Protein AF-A0A2I2YY80-F1 (afdb_monomer)

Sequence (79 aa):
MSVKGCFTDFHIDFGGTSVWYHVFRGGKIFWLIPPTLHNLALYEEWVLSGKQSDIFLGDRVERCQRIELKQGYTFFIPS

Foldseek 3Di:
DDDPPDDDADDQPPPNDKDKDAQQDAKDKDKDDDPDVVLVVLVVCCVVVVCSVPDRSCVVDPDIDIDMGGHGDMDIDHD

Organism: Gorilla gorilla gorilla (NCBI:txid9595)

Nearest PDB structures (foldseek):
  7uv9-assembly1_K  TM=1.004E+00  e=2.769E-09  Homo sapiens
  4qxb-assembly2_C  TM=1.004E+00  e=4.871E-09  Mus musculus
  2yu2-assembly1_A  TM=9.901E-01  e=6.934E-09  Homo sapiens
  2yu1-assembly1_A  TM=9.913E-01  e=8.570E-09  Homo sapiens
  3k3n-assembly1_A  TM=9.842E-01  e=4.468E-07  Homo sapiens

Secondary structure (DSSP, 8-state):
---TT----S-PPGGG--EEEE-SSS-EEEEE----HHHHHHHHHHHHTT-TTT--GGGTSS--EEEEEPTT-EEEE--

InterPro domains:
  IPR003347 JmjC domain [PS51184] (1-79)
  IPR050690 JHDM1 Histone Demethylase [PTHR23123] (1-79)

Structure (mmCIF, N/CA/C/O backbone):
data_AF-A0A2I2YY80-F1
#
_entry.id   AF-A0A2I2YY80-F1
#
loop_
_atom_site.group_PDB
_atom_site.id
_atom_site.type_symbol
_atom_site.label_atom_id
_atom_site.label_alt_id
_atom_site.label_comp_id
_atom_site.label_asym_id
_atom_site.label_entity_id
_atom_site.label_seq_id
_atom_site.pdbx_PDB_ins_code
_atom_site.Cartn_x
_atom_site.Cartn_y
_atom_site.Cartn_z
_atom_site.occupancy
_atom_site.B_iso_or_equiv
_atom_site.auth_seq_id
_atom_site.auth_comp_id
_atom_site.auth_asym_id
_atom_site.auth_atom_id
_atom_site.pdbx_PDB_model_num
ATOM 1 N N . MET A 1 1 ? -0.259 4.193 16.349 1.00 90.38 1 MET A N 1
ATOM 2 C CA . MET A 1 1 ? -1.410 5.122 16.480 1.00 90.38 1 MET A CA 1
ATOM 3 C C . MET A 1 1 ? -1.339 6.131 15.343 1.00 90.38 1 MET A C 1
ATOM 5 O O . MET A 1 1 ? -0.233 6.504 14.981 1.00 90.38 1 MET A O 1
ATOM 9 N N . SER A 1 2 ? -2.468 6.538 14.762 1.00 97.56 2 SER A N 1
ATOM 10 C CA . SER A 1 2 ? -2.519 7.442 13.599 1.00 97.56 2 SER A CA 1
ATOM 11 C C . SER A 1 2 ? -3.471 8.604 13.891 1.00 97.56 2 SER A C 1
ATOM 13 O O . SER A 1 2 ? -4.551 8.371 14.430 1.00 97.56 2 SER A O 1
ATOM 15 N N . VAL A 1 3 ? -3.086 9.833 13.539 1.00 98.06 3 VAL A N 1
ATOM 16 C CA . VAL A 1 3 ? -3.946 11.028 13.644 1.00 98.06 3 VAL A CA 1
ATOM 17 C C . VAL A 1 3 ? -4.654 11.308 12.317 1.00 98.06 3 VAL A C 1
ATOM 19 O O . VAL A 1 3 ? -4.230 10.832 11.262 1.00 98.06 3 VAL A O 1
ATOM 22 N N . LYS A 1 4 ? -5.746 12.079 12.343 1.00 97.88 4 LYS A N 1
ATOM 23 C CA . LYS A 1 4 ? -6.463 12.467 11.120 1.00 97.88 4 LYS A CA 1
ATOM 24 C C . LYS A 1 4 ? -5.519 13.215 10.169 1.00 97.88 4 LYS A C 1
ATOM 26 O O . LYS A 1 4 ? -4.843 14.144 10.591 1.00 97.88 4 LYS A O 1
ATOM 31 N N . GLY A 1 5 ? -5.511 12.813 8.898 1.00 96.00 5 GLY A N 1
ATOM 32 C CA . GLY A 1 5 ? -4.709 13.445 7.847 1.00 96.00 5 GLY A CA 1
ATOM 33 C C . GLY A 1 5 ? -3.283 12.909 7.699 1.00 96.00 5 GLY A C 1
ATOM 34 O O . GLY A 1 5 ? -2.613 13.302 6.753 1.00 96.00 5 GLY A O 1
ATOM 35 N N . CYS A 1 6 ? -2.817 12.003 8.571 1.00 97.94 6 CYS A N 1
ATOM 36 C CA . CYS A 1 6 ? -1.540 11.332 8.321 1.00 97.94 6 CYS A CA 1
ATOM 37 C C . CYS A 1 6 ? -1.651 10.360 7.137 1.00 97.94 6 CYS A C 1
ATOM 39 O O . CYS A 1 6 ? -2.687 9.720 6.933 1.00 97.94 6 CYS A O 1
ATOM 41 N N . PHE A 1 7 ? -0.563 10.255 6.381 1.00 96.38 7 PHE A N 1
ATOM 42 C CA . PHE A 1 7 ? -0.441 9.407 5.206 1.00 96.38 7 PHE A CA 1
ATOM 43 C C . PHE A 1 7 ? 0.882 8.646 5.284 1.00 96.38 7 PHE A C 1
ATOM 45 O O . PHE A 1 7 ? 1.907 9.214 5.660 1.00 96.38 7 PHE A O 1
ATOM 52 N N . THR A 1 8 ? 0.833 7.356 4.970 1.00 96.94 8 THR A N 1
ATOM 53 C CA . THR A 1 8 ? 2.012 6.516 4.767 1.00 96.94 8 THR A CA 1
ATOM 54 C C . THR A 1 8 ? 2.002 6.147 3.299 1.00 96.94 8 THR A C 1
ATOM 56 O O . THR A 1 8 ? 1.002 5.603 2.828 1.00 96.94 8 THR A O 1
ATOM 59 N N . ASP A 1 9 ? 3.072 6.502 2.598 1.00 96.94 9 ASP A N 1
ATOM 60 C CA . ASP A 1 9 ? 3.166 6.290 1.160 1.00 96.94 9 ASP A CA 1
ATOM 61 C C . ASP A 1 9 ? 3.284 4.798 0.806 1.00 96.94 9 ASP A C 1
ATOM 63 O O . ASP A 1 9 ? 3.433 3.942 1.689 1.00 96.94 9 ASP A O 1
ATOM 67 N N . PHE A 1 10 ? 3.176 4.477 -0.483 1.00 97.44 10 PHE A N 1
ATOM 68 C CA . PHE A 1 10 ? 3.239 3.105 -0.981 1.00 97.44 10 PHE A CA 1
ATOM 69 C C . PHE A 1 10 ? 4.526 2.404 -0.537 1.00 97.44 10 PHE A C 1
ATOM 71 O O . PHE A 1 10 ? 5.627 2.928 -0.686 1.00 97.44 10 PHE A O 1
ATOM 78 N N . HIS A 1 11 ? 4.379 1.195 -0.004 1.00 97.50 11 HIS A N 1
ATOM 79 C CA . HIS A 1 11 ? 5.490 0.348 0.410 1.00 97.50 11 HIS A CA 1
ATOM 80 C C . HIS A 1 11 ? 5.092 -1.125 0.339 1.00 97.50 11 HIS A C 1
ATOM 82 O O . HIS A 1 11 ? 3.908 -1.467 0.333 1.00 97.50 11 HIS A O 1
ATOM 88 N N . ILE A 1 12 ? 6.108 -1.983 0.308 1.00 98.06 12 ILE A N 1
ATOM 89 C CA . ILE A 1 12 ? 5.991 -3.418 0.570 1.00 98.06 12 ILE A CA 1
ATOM 90 C C . ILE A 1 12 ? 6.473 -3.649 2.002 1.00 98.06 12 ILE A C 1
ATOM 92 O O . ILE A 1 12 ? 7.506 -3.101 2.399 1.00 98.06 12 ILE A O 1
ATOM 96 N N . ASP A 1 13 ? 5.736 -4.445 2.777 1.00 98.12 13 ASP A N 1
ATOM 97 C CA . ASP A 1 13 ? 6.138 -4.775 4.142 1.00 98.12 13 ASP A CA 1
ATOM 98 C C . ASP A 1 13 ? 7.485 -5.505 4.162 1.00 98.12 13 ASP A C 1
ATOM 100 O O . ASP A 1 13 ? 7.824 -6.313 3.289 1.00 98.12 13 ASP A O 1
ATOM 104 N N . PHE A 1 14 ? 8.290 -5.187 5.177 1.00 96.75 14 PHE A N 1
ATOM 105 C CA . PHE A 1 14 ? 9.667 -5.657 5.267 1.00 96.75 14 PHE A CA 1
ATOM 106 C C . PHE A 1 14 ? 9.735 -7.189 5.206 1.00 96.75 14 PHE A C 1
ATOM 108 O O . PHE A 1 14 ? 8.939 -7.902 5.820 1.00 96.75 14 PHE A O 1
ATOM 115 N N . GLY A 1 15 ? 10.702 -7.697 4.438 1.00 96.12 15 GLY A N 1
ATOM 116 C CA . GLY A 1 15 ? 10.895 -9.135 4.249 1.00 96.12 15 GLY A CA 1
ATOM 117 C C . GLY A 1 15 ? 9.783 -9.840 3.465 1.00 96.12 15 GLY A C 1
ATOM 118 O O . GLY A 1 15 ? 9.738 -11.065 3.512 1.00 96.12 15 GLY A O 1
ATOM 119 N N . GLY A 1 16 ? 8.895 -9.107 2.778 1.00 96.31 16 GLY A N 1
ATOM 120 C CA . GLY A 1 16 ? 7.761 -9.708 2.066 1.00 96.31 16 GLY A CA 1
ATOM 121 C C . GLY A 1 16 ? 6.800 -10.400 3.031 1.00 96.31 16 GLY A C 1
ATOM 122 O O . GLY A 1 16 ? 6.325 -11.503 2.782 1.00 96.31 16 GLY A O 1
ATOM 123 N N . THR A 1 17 ? 6.594 -9.808 4.205 1.00 98.00 17 THR A N 1
ATOM 124 C CA . THR A 1 17 ? 5.716 -10.392 5.216 1.00 98.00 17 THR A CA 1
ATOM 125 C C . THR A 1 17 ? 4.255 -10.115 4.885 1.00 98.00 17 THR A C 1
ATOM 127 O O . THR A 1 17 ? 3.899 -9.058 4.374 1.00 98.00 17 THR A O 1
ATOM 130 N N . SER A 1 18 ? 3.382 -11.076 5.192 1.00 98.38 18 SER A N 1
ATOM 131 C CA . SER A 1 18 ? 1.948 -10.798 5.279 1.00 98.38 18 SER A CA 1
ATOM 132 C C . SER A 1 18 ? 1.641 -10.075 6.588 1.00 98.38 18 SER A C 1
ATOM 134 O O . SER A 1 18 ? 2.261 -10.351 7.618 1.00 98.38 18 SER A O 1
ATOM 136 N N . VAL A 1 19 ? 0.634 -9.206 6.573 1.00 98.44 19 VAL A N 1
ATOM 137 C CA . VAL A 1 19 ? 0.231 -8.421 7.746 1.00 98.44 19 VAL A CA 1
ATOM 138 C C . VAL A 1 19 ? -1.264 -8.534 7.994 1.00 98.44 19 VAL A C 1
ATOM 140 O O . VAL A 1 19 ? -2.062 -8.758 7.082 1.00 98.44 19 VAL A O 1
ATOM 143 N N . TRP A 1 20 ? -1.655 -8.357 9.253 1.00 98.44 20 TRP A 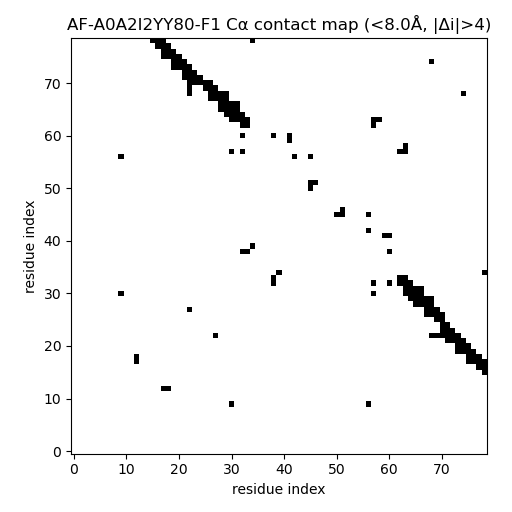N 1
ATOM 144 C CA . TRP A 1 20 ? -3.045 -8.187 9.638 1.00 98.44 20 TRP A CA 1
ATOM 145 C C . TRP A 1 20 ? -3.233 -6.885 10.420 1.00 98.44 20 TRP A C 1
ATOM 147 O O . TRP A 1 20 ? -2.393 -6.484 11.225 1.00 98.44 20 TRP A O 1
ATOM 157 N N . TYR A 1 21 ? -4.370 -6.236 10.198 1.00 98.38 21 TYR A N 1
ATOM 158 C CA . TYR A 1 21 ? -4.800 -5.041 10.910 1.00 98.38 21 TYR A CA 1
ATOM 159 C C . TYR A 1 21 ? -6.166 -5.279 11.529 1.00 98.38 21 TYR A C 1
ATOM 161 O O . TYR A 1 21 ? -7.062 -5.788 10.866 1.00 98.38 21 TYR A O 1
ATOM 169 N N . HIS A 1 22 ? -6.360 -4.828 12.765 1.00 98.62 22 HIS A N 1
ATOM 170 C CA . HIS A 1 22 ? -7.685 -4.691 13.360 1.00 98.62 22 HIS A CA 1
ATOM 171 C C . HIS A 1 22 ? -7.919 -3.236 13.771 1.00 98.62 22 HIS A C 1
ATOM 173 O O . HIS A 1 22 ? -7.160 -2.666 14.561 1.00 98.62 22 HIS A O 1
ATOM 179 N N . VAL A 1 23 ? -8.960 -2.605 13.224 1.00 98.56 23 VAL A N 1
ATOM 180 C CA . VAL A 1 23 ? -9.273 -1.200 13.513 1.00 98.56 23 VAL A CA 1
ATOM 181 C C . VAL A 1 23 ? -10.060 -1.115 14.814 1.00 98.56 23 VAL A C 1
ATOM 183 O O . VAL A 1 23 ? -11.287 -1.115 14.814 1.00 98.56 23 VAL A O 1
ATOM 186 N N . PHE A 1 24 ? -9.355 -0.993 15.936 1.00 98.31 24 PHE A N 1
ATOM 187 C CA . PHE A 1 24 ? -10.009 -0.887 17.242 1.00 98.31 24 PHE A CA 1
ATOM 188 C C . PHE A 1 24 ? -10.889 0.372 17.376 1.00 98.31 24 PHE A C 1
ATOM 190 O O . PHE A 1 24 ? -12.013 0.300 17.868 1.00 98.31 24 PHE A O 1
ATOM 197 N N . ARG A 1 25 ? -10.404 1.534 16.913 1.00 97.94 25 ARG A N 1
ATOM 198 C CA . ARG A 1 25 ? -11.146 2.806 16.935 1.00 97.94 25 ARG A CA 1
ATOM 199 C C . ARG A 1 25 ? -10.800 3.665 15.720 1.00 97.94 25 ARG A C 1
ATOM 201 O O . ARG A 1 25 ? -9.631 3.757 15.351 1.00 97.94 25 ARG A O 1
ATOM 208 N N . GLY A 1 26 ? -11.800 4.330 15.140 1.00 98.06 26 GLY A N 1
ATOM 209 C CA . GLY A 1 26 ? -11.629 5.181 13.957 1.00 98.06 26 GLY A CA 1
ATOM 210 C C . GLY A 1 26 ? -11.724 4.401 12.642 1.00 98.06 26 GLY A C 1
ATOM 211 O O . GLY A 1 26 ? -12.601 3.554 12.490 1.00 98.06 26 GLY A O 1
ATOM 212 N N . GLY A 1 27 ? -10.846 4.708 11.685 1.00 98.19 27 GLY A N 1
ATOM 213 C CA . GLY A 1 27 ? -10.839 4.097 10.354 1.00 98.19 27 GLY A CA 1
ATOM 214 C C . GLY A 1 27 ? -9.513 4.297 9.624 1.00 98.19 27 GLY A C 1
ATOM 215 O O . GLY A 1 27 ? -8.688 5.121 10.031 1.00 98.19 27 GLY A O 1
ATOM 216 N N . LYS A 1 28 ? -9.303 3.536 8.549 1.00 98.50 28 LYS A N 1
ATOM 217 C CA . LYS A 1 28 ? -8.147 3.659 7.649 1.00 98.50 28 LYS A CA 1
ATOM 218 C C . LYS A 1 28 ? -8.586 3.500 6.201 1.00 98.50 28 LYS A C 1
ATOM 220 O O . LYS A 1 28 ? -9.507 2.746 5.913 1.00 98.50 28 LYS A O 1
ATOM 225 N N . ILE A 1 29 ? -7.898 4.183 5.296 1.00 98.62 29 ILE A N 1
ATOM 226 C CA . ILE A 1 29 ? -8.019 3.952 3.857 1.00 98.62 29 ILE A CA 1
ATOM 227 C C . ILE A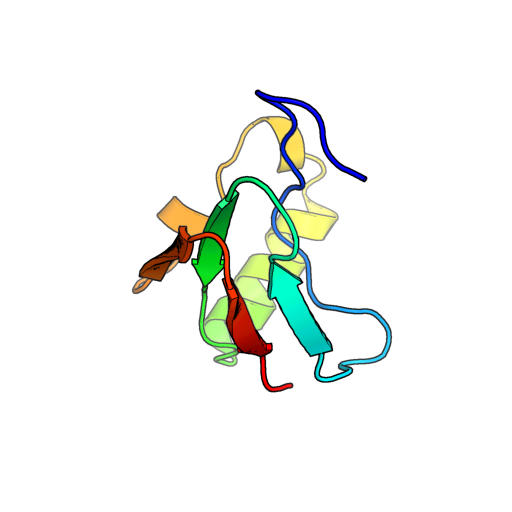 1 29 ? -6.725 3.286 3.403 1.00 98.62 29 ILE A C 1
ATOM 229 O O . ILE A 1 29 ? -5.647 3.768 3.745 1.00 98.62 29 ILE A O 1
ATOM 233 N N . PHE A 1 30 ? -6.848 2.198 2.653 1.00 98.62 30 PHE A N 1
ATOM 234 C CA . PHE A 1 30 ? -5.740 1.516 1.994 1.00 98.62 30 PHE A CA 1
ATOM 235 C C . PHE A 1 30 ? -5.873 1.672 0.482 1.00 98.62 30 PHE A C 1
ATOM 237 O O . PHE A 1 30 ? -6.982 1.635 -0.054 1.00 98.62 30 PHE A O 1
ATOM 244 N N . TRP A 1 31 ? -4.736 1.822 -0.188 1.00 98.56 31 TRP A N 1
ATOM 245 C CA . TRP A 1 31 ? -4.601 1.699 -1.635 1.00 98.56 31 TRP A CA 1
ATOM 246 C C . TRP A 1 31 ? -3.773 0.448 -1.909 1.00 98.56 31 TRP A C 1
ATOM 248 O O . TRP A 1 31 ? -2.661 0.327 -1.404 1.00 98.56 31 TRP A O 1
ATOM 258 N N . LEU A 1 32 ? -4.344 -0.505 -2.640 1.00 98.44 32 LEU A N 1
ATOM 259 C CA . LEU A 1 32 ? -3.768 -1.827 -2.855 1.00 98.44 32 LEU A CA 1
ATOM 260 C C . LEU A 1 32 ? -3.421 -2.016 -4.321 1.00 98.44 32 LEU A C 1
ATOM 262 O O . LEU A 1 32 ? -4.257 -1.810 -5.203 1.00 98.44 32 LEU A O 1
ATOM 266 N N . ILE A 1 33 ? -2.199 -2.471 -4.551 1.00 98.50 33 ILE A N 1
ATOM 267 C CA . ILE A 1 33 ? -1.660 -2.792 -5.865 1.00 98.50 33 ILE A CA 1
ATOM 268 C C . ILE A 1 33 ? -1.222 -4.259 -5.804 1.00 98.50 33 ILE A C 1
ATOM 270 O O . ILE A 1 33 ? -0.465 -4.614 -4.900 1.00 98.50 33 ILE A O 1
ATOM 274 N N . PRO A 1 34 ? -1.688 -5.137 -6.711 1.00 98.06 34 PRO A N 1
ATOM 275 C CA . PRO A 1 34 ? -1.260 -6.531 -6.703 1.00 98.06 34 PRO A CA 1
ATOM 276 C C . PRO A 1 34 ? 0.232 -6.636 -7.074 1.00 98.06 34 PRO A C 1
ATOM 278 O O . PRO A 1 34 ? 0.661 -5.935 -8.000 1.00 98.06 34 PRO A O 1
ATOM 281 N N . PRO A 1 35 ? 1.014 -7.527 -6.435 1.00 97.75 35 PRO A N 1
ATOM 282 C CA . PRO A 1 35 ? 2.455 -7.670 -6.664 1.00 97.75 35 PRO A CA 1
ATOM 283 C C . PRO A 1 35 ? 2.755 -8.453 -7.955 1.00 97.75 35 PRO A C 1
ATOM 285 O O . PRO A 1 35 ? 3.413 -9.490 -7.960 1.00 97.75 35 PRO A O 1
ATOM 288 N N . THR A 1 36 ? 2.239 -7.978 -9.088 1.00 98.31 36 THR A N 1
ATOM 289 C CA . THR A 1 36 ? 2.608 -8.514 -10.404 1.00 98.31 36 THR A CA 1
ATOM 290 C C . THR A 1 36 ? 4.059 -8.147 -10.720 1.00 98.31 36 THR A C 1
ATOM 292 O O . THR A 1 36 ? 4.544 -7.111 -10.268 1.00 98.31 36 THR A O 1
ATOM 295 N N . LEU A 1 37 ? 4.747 -8.941 -11.549 1.00 98.12 37 LEU A N 1
ATOM 296 C CA . LEU A 1 37 ? 6.129 -8.639 -11.959 1.00 98.12 37 LEU A CA 1
ATOM 297 C C . LEU A 1 37 ? 6.271 -7.226 -12.549 1.00 98.12 37 LEU A C 1
ATOM 299 O O . LEU A 1 37 ? 7.254 -6.540 -12.290 1.00 98.12 37 LEU A O 1
ATOM 303 N N . HIS A 1 38 ? 5.262 -6.775 -13.297 1.00 98.19 38 HIS A N 1
ATOM 304 C CA . HIS A 1 38 ? 5.220 -5.427 -13.853 1.00 98.19 38 HIS A CA 1
ATOM 305 C C . HIS A 1 38 ? 5.135 -4.348 -12.763 1.00 98.19 38 HIS A C 1
ATOM 307 O O . HIS A 1 38 ? 5.918 -3.402 -12.772 1.00 98.19 38 HIS A O 1
ATOM 313 N N . ASN A 1 39 ? 4.231 -4.508 -11.791 1.00 98.25 39 ASN A N 1
ATOM 314 C CA . ASN A 1 39 ? 4.068 -3.542 -10.702 1.00 98.25 39 ASN A CA 1
ATOM 315 C C . ASN A 1 39 ? 5.285 -3.507 -9.771 1.00 98.25 39 ASN A C 1
ATOM 317 O O . ASN A 1 39 ? 5.624 -2.444 -9.263 1.00 98.25 39 ASN A O 1
ATOM 321 N N . LEU A 1 40 ? 5.950 -4.647 -9.564 1.00 98.25 40 LEU A N 1
ATOM 322 C CA . LEU A 1 40 ? 7.182 -4.720 -8.778 1.00 98.25 40 LEU A CA 1
ATOM 323 C C . LEU A 1 40 ? 8.330 -3.968 -9.462 1.00 98.25 40 LEU A C 1
ATOM 325 O O . LEU A 1 40 ? 9.023 -3.208 -8.795 1.00 98.25 40 LEU A O 1
ATOM 329 N N . ALA A 1 41 ? 8.477 -4.102 -10.784 1.00 98.06 41 ALA A N 1
ATOM 330 C CA . ALA A 1 41 ? 9.455 -3.326 -11.547 1.00 98.06 41 ALA A CA 1
ATOM 331 C C . ALA A 1 41 ? 9.160 -1.814 -11.495 1.00 98.06 41 ALA A C 1
ATOM 333 O O . ALA A 1 41 ? 10.068 -1.017 -11.267 1.00 98.06 41 ALA A O 1
ATOM 334 N N . LEU A 1 42 ? 7.886 -1.416 -11.636 1.00 97.50 42 LEU A N 1
ATOM 335 C CA . LEU A 1 42 ? 7.466 -0.017 -11.480 1.00 97.50 42 LEU A CA 1
ATOM 336 C C . LEU A 1 42 ? 7.743 0.518 -10.069 1.00 97.50 42 LEU A C 1
ATOM 338 O O . LEU A 1 42 ? 8.169 1.661 -9.919 1.00 97.50 42 LEU A O 1
ATOM 342 N N . TYR A 1 43 ? 7.494 -0.293 -9.038 1.00 97.44 43 TYR A N 1
ATOM 343 C CA . TYR A 1 43 ? 7.779 0.064 -7.652 1.00 97.44 43 TYR A CA 1
ATOM 344 C C . TYR A 1 43 ? 9.281 0.259 -7.427 1.00 97.44 43 TYR A C 1
ATOM 346 O O . TYR A 1 43 ? 9.672 1.267 -6.849 1.00 97.44 43 TYR A O 1
ATOM 354 N N . GLU A 1 44 ? 10.126 -0.652 -7.914 1.00 97.38 44 GLU A N 1
ATOM 355 C CA . GLU A 1 44 ? 11.584 -0.534 -7.808 1.00 97.38 44 GLU A CA 1
ATOM 356 C C . GLU A 1 44 ? 12.102 0.733 -8.505 1.00 97.38 44 GLU A C 1
ATOM 358 O O . GLU A 1 44 ? 12.832 1.515 -7.893 1.00 97.38 44 GLU A O 1
ATOM 363 N N . GLU A 1 45 ? 11.663 0.993 -9.741 1.00 96.75 45 GLU A N 1
ATOM 364 C CA . GLU A 1 45 ? 12.008 2.219 -10.469 1.00 96.75 45 GLU A CA 1
ATOM 365 C C . GLU A 1 45 ? 11.578 3.470 -9.690 1.00 96.75 45 GLU A C 1
ATOM 367 O O . GLU A 1 45 ? 12.375 4.392 -9.506 1.00 96.75 45 GLU A O 1
ATOM 372 N N . TRP A 1 46 ? 10.338 3.496 -9.192 1.00 96.56 46 TRP A N 1
ATOM 373 C CA . TRP A 1 46 ? 9.794 4.610 -8.414 1.00 96.56 46 TRP A CA 1
ATOM 374 C C . TRP A 1 46 ? 10.554 4.832 -7.101 1.00 96.56 46 TRP A C 1
ATOM 376 O O . TRP A 1 46 ? 10.851 5.977 -6.749 1.00 96.56 46 TRP A O 1
ATOM 386 N N . VAL A 1 47 ? 10.930 3.760 -6.395 1.00 95.25 47 VAL A N 1
ATOM 387 C CA . VAL A 1 47 ? 11.718 3.864 -5.163 1.00 95.25 47 VAL A CA 1
ATOM 388 C C . VAL A 1 47 ? 13.087 4.480 -5.453 1.00 95.25 47 VAL A C 1
ATOM 390 O O . VAL A 1 47 ? 13.518 5.378 -4.726 1.00 95.25 47 VAL A O 1
ATOM 393 N N . LEU A 1 48 ? 13.746 4.039 -6.528 1.00 95.81 48 LEU A N 1
ATOM 394 C CA . LEU A 1 48 ? 15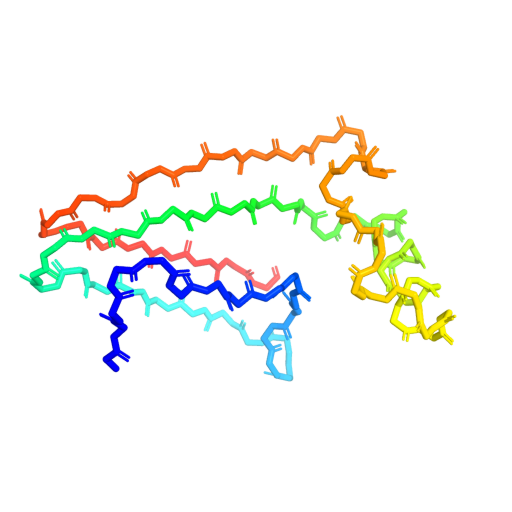.076 4.504 -6.930 1.00 95.81 48 LEU A CA 1
ATOM 395 C C . LEU A 1 48 ? 15.068 5.897 -7.577 1.00 95.81 48 LEU A C 1
ATOM 397 O O . LEU A 1 48 ? 16.103 6.562 -7.604 1.00 95.81 48 LEU A O 1
ATOM 401 N N . SER A 1 49 ? 13.924 6.375 -8.075 1.00 93.50 49 SER A N 1
ATOM 402 C CA . SER A 1 49 ? 13.853 7.642 -8.810 1.00 93.50 49 SER A CA 1
ATOM 403 C C . SER A 1 49 ? 14.008 8.884 -7.927 1.00 93.50 49 SER A C 1
ATO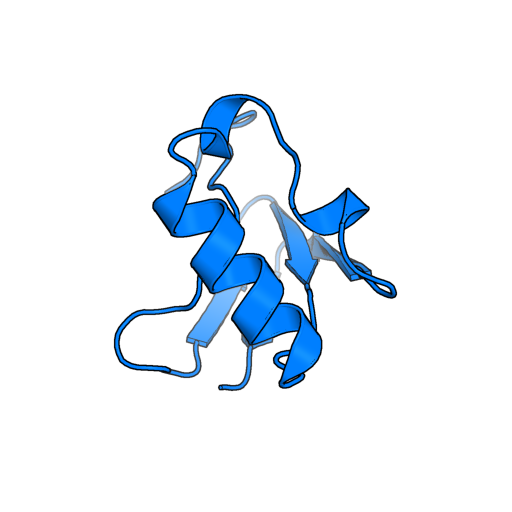M 405 O O . SER A 1 49 ? 14.143 9.986 -8.460 1.00 93.50 49 SER A O 1
ATOM 407 N N . GLY A 1 50 ? 13.892 8.748 -6.600 1.00 89.81 50 GLY A N 1
ATOM 408 C CA . GLY A 1 50 ? 13.900 9.871 -5.653 1.00 89.81 50 GLY A CA 1
ATOM 409 C C . GLY A 1 50 ? 12.703 10.825 -5.779 1.00 89.81 50 GLY A C 1
ATOM 410 O O . GLY A 1 50 ? 12.720 11.900 -5.189 1.00 89.81 50 GLY A O 1
ATOM 411 N N . LYS A 1 51 ? 11.661 10.447 -6.534 1.00 86.38 51 LYS A N 1
ATOM 412 C CA . LYS A 1 51 ? 10.461 11.268 -6.807 1.00 86.38 51 LYS A CA 1
ATOM 413 C C . LYS A 1 51 ? 9.224 10.763 -6.063 1.00 86.38 51 LYS A C 1
ATOM 415 O O . LYS A 1 51 ? 8.100 11.000 -6.500 1.00 86.38 51 LYS A O 1
ATOM 420 N N . GLN A 1 52 ? 9.428 10.049 -4.958 1.00 87.75 52 GLN A N 1
ATOM 421 C CA . GLN A 1 52 ? 8.344 9.464 -4.164 1.00 87.75 52 GLN A CA 1
ATOM 422 C C . GLN A 1 52 ? 7.343 10.540 -3.712 1.00 87.75 52 GLN A C 1
ATOM 424 O O . GLN A 1 52 ? 6.142 10.370 -3.867 1.00 87.75 52 GLN A O 1
ATOM 429 N N . SER A 1 53 ? 7.839 11.714 -3.309 1.00 88.81 53 SER A N 1
ATOM 430 C CA . SER A 1 53 ? 7.007 12.852 -2.894 1.00 88.81 53 SER A CA 1
ATOM 431 C C . SER A 1 53 ? 6.202 13.518 -4.021 1.00 88.81 53 SER A C 1
ATOM 433 O O . SER A 1 53 ? 5.262 14.253 -3.727 1.00 88.81 53 SER A O 1
ATOM 435 N N . ASP A 1 54 ? 6.562 13.288 -5.288 1.00 91.94 54 ASP A N 1
ATOM 436 C CA . ASP A 1 54 ? 5.963 13.968 -6.447 1.00 91.94 54 ASP A CA 1
ATOM 437 C C . ASP A 1 54 ? 4.992 13.069 -7.227 1.00 91.94 54 ASP A C 1
ATOM 439 O O . ASP A 1 54 ? 4.182 13.556 -8.018 1.00 91.94 54 ASP A O 1
ATOM 443 N N . ILE A 1 55 ? 5.100 11.746 -7.061 1.00 94.31 55 ILE A N 1
ATOM 444 C CA . ILE A 1 55 ? 4.392 10.751 -7.870 1.00 94.31 55 ILE A CA 1
ATOM 445 C C . ILE A 1 55 ? 3.565 9.852 -6.961 1.00 94.31 55 ILE A C 1
ATOM 447 O O . ILE A 1 55 ? 4.110 9.046 -6.211 1.00 94.31 55 ILE A O 1
ATOM 451 N N . PHE A 1 56 ? 2.247 9.889 -7.141 1.00 96.38 56 PHE A N 1
ATOM 452 C CA . PHE A 1 56 ? 1.345 8.909 -6.553 1.00 96.38 56 PHE A CA 1
ATOM 453 C C . PHE A 1 56 ? 1.418 7.588 -7.339 1.00 96.38 56 PHE A C 1
ATOM 455 O O . PHE A 1 56 ? 0.923 7.496 -8.463 1.00 96.38 56 PHE A O 1
ATOM 462 N N . LEU A 1 57 ? 2.044 6.551 -6.769 1.00 96.88 57 LEU A N 1
ATOM 463 C CA . LEU A 1 57 ? 2.279 5.272 -7.465 1.00 96.88 57 LEU A CA 1
ATOM 464 C C . LEU A 1 57 ? 0.985 4.604 -7.960 1.00 96.88 57 LEU A C 1
ATOM 466 O O . LEU A 1 57 ? 0.991 3.937 -8.992 1.00 96.88 57 LEU A O 1
ATOM 470 N N . GLY A 1 58 ? -0.137 4.826 -7.270 1.00 97.12 58 GLY A N 1
ATOM 471 C CA . GLY A 1 58 ? -1.447 4.311 -7.669 1.00 97.12 58 GLY A CA 1
ATOM 472 C C . GLY A 1 58 ? -1.889 4.717 -9.081 1.00 97.12 58 GLY A C 1
ATOM 473 O O . GLY A 1 58 ? -2.628 3.958 -9.699 1.00 97.12 58 GLY A O 1
ATOM 474 N N . ASP A 1 59 ? -1.394 5.843 -9.607 1.00 96.75 59 ASP A N 1
ATOM 475 C CA . ASP A 1 59 ? -1.708 6.329 -10.960 1.00 96.75 59 ASP A CA 1
ATOM 476 C C . ASP A 1 59 ? -0.805 5.714 -12.047 1.00 96.75 59 ASP A C 1
ATOM 478 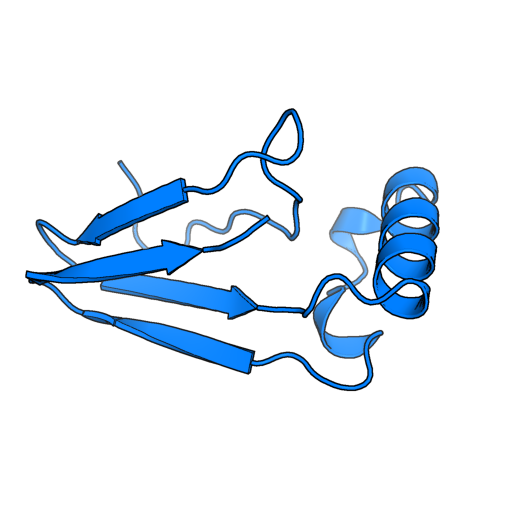O O . ASP A 1 59 ? -1.057 5.875 -13.240 1.00 96.75 59 ASP A O 1
ATOM 482 N N . ARG A 1 60 ? 0.277 5.027 -11.654 1.00 95.56 60 ARG A N 1
ATOM 483 C CA . ARG A 1 60 ? 1.253 4.405 -12.569 1.00 95.56 60 ARG A CA 1
ATOM 484 C C . ARG A 1 60 ? 0.896 2.969 -12.942 1.00 95.56 60 ARG A C 1
ATOM 486 O O . ARG A 1 60 ? 1.449 2.447 -13.905 1.00 95.56 60 ARG A O 1
ATOM 493 N N . VAL A 1 61 ? 0.028 2.323 -12.169 1.00 97.25 61 VAL A N 1
ATOM 494 C CA . VAL A 1 61 ? -0.317 0.906 -12.322 1.00 97.25 61 VAL A CA 1
ATOM 495 C C . VAL A 1 61 ? -1.667 0.737 -13.011 1.00 97.25 61 VAL A C 1
ATOM 497 O O . VAL A 1 61 ? -2.536 1.595 -12.913 1.00 97.25 61 VAL A O 1
ATOM 500 N N . GLU A 1 62 ? -1.882 -0.404 -13.671 1.00 94.38 62 GLU A N 1
ATOM 501 C CA . GLU A 1 62 ? -3.158 -0.683 -14.352 1.00 94.38 62 GLU A CA 1
ATOM 502 C C . GLU A 1 62 ? -4.339 -0.736 -13.366 1.00 94.38 62 GLU A C 1
ATOM 504 O O . GLU A 1 62 ? -5.447 -0.296 -13.671 1.00 94.38 62 GLU A O 1
ATOM 509 N N . ARG A 1 63 ? -4.115 -1.309 -12.175 1.00 95.94 63 ARG A N 1
ATOM 510 C CA . ARG A 1 63 ? -5.157 -1.524 -11.167 1.00 95.94 63 ARG A CA 1
ATOM 511 C C . ARG A 1 63 ? -4.655 -1.152 -9.784 1.00 95.94 63 ARG A C 1
ATOM 513 O O . ARG A 1 63 ? -3.734 -1.780 -9.265 1.00 95.94 63 ARG A O 1
ATOM 520 N N . CYS A 1 64 ? -5.333 -0.186 -9.176 1.00 98.25 64 CYS A N 1
ATOM 521 C CA . CYS A 1 64 ? -5.151 0.204 -7.787 1.00 98.25 64 CYS A CA 1
ATOM 522 C C . CYS A 1 64 ? -6.518 0.212 -7.093 1.00 98.25 64 CYS A C 1
ATOM 524 O O . CYS A 1 64 ? -7.422 0.954 -7.482 1.00 98.25 64 CYS A O 1
ATOM 526 N N . GLN A 1 65 ? -6.700 -0.643 -6.087 1.00 98.19 65 GLN A N 1
ATOM 527 C CA . GLN A 1 65 ? -7.957 -0.734 -5.351 1.00 98.19 65 GLN A CA 1
ATOM 528 C C . GLN A 1 65 ? -7.896 0.120 -4.089 1.00 98.19 65 GLN A C 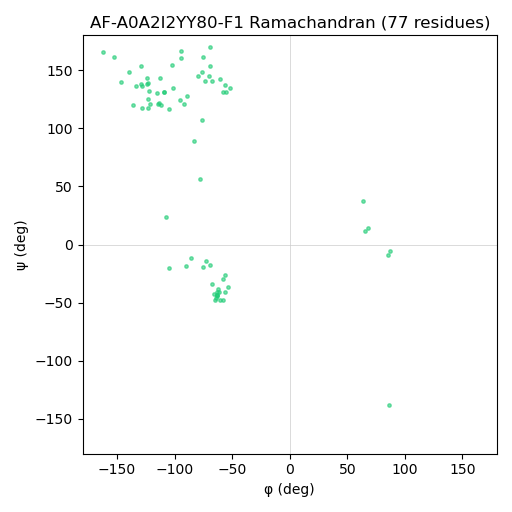1
ATOM 530 O O . GLN A 1 65 ? -7.055 -0.094 -3.220 1.00 98.19 65 GLN A O 1
ATOM 535 N N . ARG A 1 66 ? -8.854 1.035 -3.939 1.00 98.00 66 ARG A N 1
ATOM 536 C CA . ARG A 1 66 ? -9.068 1.758 -2.685 1.00 98.00 66 ARG A CA 1
ATOM 537 C C . ARG A 1 66 ? -10.030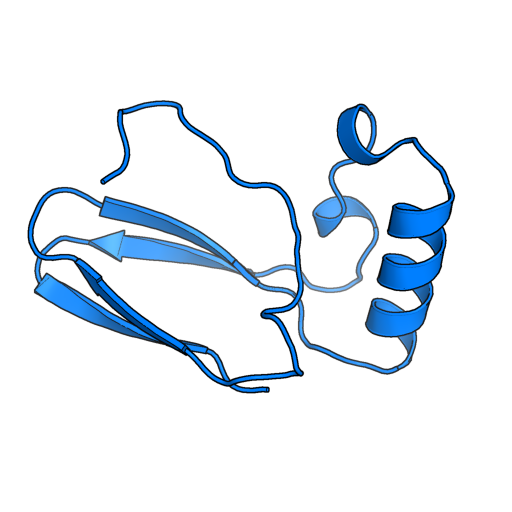 0.989 -1.784 1.00 98.00 66 ARG A C 1
ATOM 539 O O . ARG A 1 66 ? -11.146 0.679 -2.197 1.00 98.00 66 ARG A O 1
ATOM 546 N N . ILE A 1 67 ? -9.631 0.742 -0.540 1.00 97.75 67 ILE A N 1
ATOM 547 C CA . ILE A 1 67 ? -10.461 0.101 0.487 1.00 97.75 67 ILE A CA 1
ATOM 548 C C . ILE A 1 67 ? -10.572 1.015 1.705 1.00 97.75 67 ILE A C 1
ATOM 550 O O . ILE A 1 67 ? -9.595 1.624 2.133 1.00 97.75 67 ILE A O 1
ATOM 554 N N . GLU A 1 68 ? -11.769 1.094 2.281 1.00 98.56 68 GLU A N 1
ATOM 555 C CA . GLU A 1 68 ? -12.018 1.756 3.560 1.00 98.56 68 GLU A CA 1
ATOM 556 C C . GLU A 1 68 ? -12.234 0.707 4.658 1.00 98.56 68 GLU A C 1
ATOM 558 O O . GLU A 1 68 ? -13.196 -0.063 4.625 1.00 98.56 68 GLU A O 1
ATOM 563 N N . LEU A 1 69 ? -11.347 0.693 5.651 1.00 98.56 69 LEU A N 1
ATOM 564 C CA . LEU A 1 69 ? -11.507 -0.082 6.873 1.00 98.56 69 LEU A CA 1
ATOM 565 C C . LEU A 1 69 ? -12.203 0.763 7.934 1.00 98.56 69 LEU A C 1
ATOM 567 O O . LEU A 1 69 ? -11.688 1.803 8.359 1.00 98.56 69 LEU A O 1
ATOM 571 N N . LYS A 1 70 ? -13.355 0.277 8.390 1.00 98.62 70 LYS A N 1
ATOM 572 C CA . LYS A 1 70 ? -14.146 0.890 9.458 1.00 98.62 70 LYS A CA 1
ATOM 573 C C . LYS A 1 70 ? -13.804 0.266 10.807 1.00 98.62 70 LYS A C 1
ATOM 575 O O . LYS A 1 70 ? -13.162 -0.780 10.882 1.00 98.62 70 LYS A O 1
ATOM 580 N N . GLN A 1 71 ? -14.240 0.918 11.879 1.00 98.62 71 GLN A N 1
ATOM 581 C CA . GLN A 1 71 ? -14.083 0.403 13.234 1.00 98.62 71 GLN A CA 1
ATOM 582 C C . GLN A 1 71 ? -14.613 -1.037 13.354 1.00 98.62 71 GLN A C 1
ATOM 584 O O . GLN A 1 71 ? -15.701 -1.348 12.874 1.00 98.62 71 GLN A O 1
ATOM 589 N N . GLY A 1 72 ? -13.838 -1.901 14.008 1.00 98.62 72 GLY A N 1
ATOM 590 C CA . GLY A 1 72 ? -14.123 -3.321 14.203 1.00 98.62 72 GLY A CA 1
ATOM 591 C C . GLY A 1 72 ? -13.687 -4.230 13.051 1.00 98.62 72 GLY A C 1
ATOM 592 O O . GLY A 1 72 ? -13.723 -5.447 13.213 1.00 98.62 72 GLY A O 1
ATOM 593 N N . TYR A 1 73 ? -13.258 -3.692 11.905 1.00 98.69 73 TYR A N 1
ATOM 594 C CA . TYR A 1 73 ? -12.818 -4.528 10.786 1.00 98.69 73 TYR A CA 1
ATOM 595 C C . TYR A 1 73 ? -11.451 -5.148 11.064 1.00 98.69 73 TYR A C 1
ATOM 597 O O . TYR A 1 73 ? -10.549 -4.477 11.575 1.00 98.69 73 TYR A O 1
ATOM 605 N N . THR A 1 74 ? -11.299 -6.407 10.649 1.00 98.69 74 THR A N 1
ATOM 606 C CA . THR A 1 74 ? -10.009 -7.094 10.550 1.00 98.69 74 THR A CA 1
ATOM 607 C C . THR A 1 74 ? -9.657 -7.274 9.080 1.00 98.69 74 THR A C 1
ATOM 609 O O . THR A 1 74 ? -10.488 -7.719 8.290 1.00 98.69 74 THR A O 1
ATOM 612 N N . PHE A 1 75 ? -8.435 -6.916 8.712 1.00 98.44 75 PHE A N 1
ATOM 613 C CA . PHE A 1 75 ? -7.948 -6.918 7.343 1.00 98.44 75 PHE A CA 1
ATOM 614 C C . PHE A 1 75 ? -6.622 -7.667 7.259 1.00 98.44 75 PHE A C 1
ATOM 616 O O . PHE A 1 75 ? -5.780 -7.493 8.132 1.00 98.44 75 PHE A O 1
ATOM 623 N N . PHE A 1 76 ? -6.449 -8.484 6.223 1.00 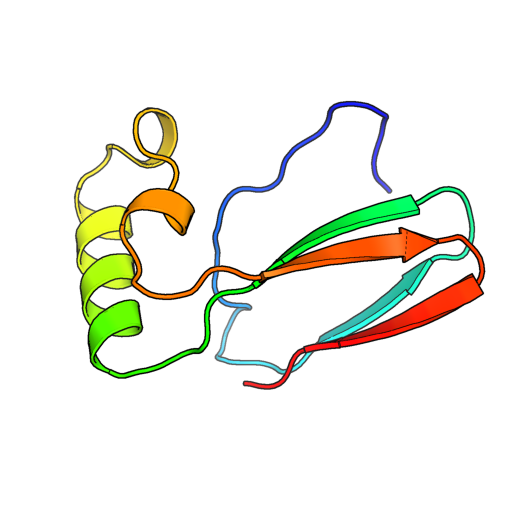98.44 76 PHE A N 1
ATOM 624 C CA . PHE A 1 76 ? -5.242 -9.270 5.975 1.00 98.44 76 PHE A CA 1
ATOM 625 C C . PHE A 1 76 ? -4.690 -8.898 4.601 1.00 98.44 76 PHE A C 1
ATOM 627 O O . PHE A 1 76 ? -5.451 -8.856 3.632 1.00 98.44 76 PHE A O 1
ATOM 634 N N . ILE A 1 77 ? -3.387 -8.641 4.523 1.00 98.25 77 ILE A N 1
ATOM 635 C CA . ILE A 1 77 ? -2.680 -8.337 3.277 1.00 98.25 77 ILE A CA 1
ATOM 636 C C . ILE A 1 77 ? -1.687 -9.481 3.021 1.00 98.25 77 ILE A C 1
ATOM 638 O O . ILE A 1 77 ? -0.859 -9.749 3.899 1.00 98.25 77 ILE A O 1
ATOM 642 N N . PRO A 1 78 ? -1.793 -10.192 1.882 1.00 97.88 78 PRO A N 1
ATOM 643 C CA . PRO A 1 78 ? -0.870 -11.268 1.534 1.00 97.88 78 PRO A CA 1
ATOM 644 C C . PRO A 1 78 ? 0.486 -10.720 1.072 1.00 97.88 78 PRO A C 1
ATOM 646 O O . PRO A 1 78 ? 0.580 -9.558 0.675 1.00 97.88 78 PRO A O 1
ATOM 649 N N . SER A 1 79 ? 1.507 -11.585 1.107 1.00 95.56 79 SER A N 1
ATOM 650 C CA . SER A 1 79 ? 2.769 -11.344 0.392 1.00 95.56 79 SER A CA 1
ATOM 651 C C . SER A 1 79 ? 2.586 -11.440 -1.120 1.00 95.56 79 SER A C 1
ATOM 653 O O . SER A 1 79 ? 1.671 -12.168 -1.568 1.00 95.56 79 SER A O 1
#

Radius of gyration: 13.54 Å; Cα contacts (8 Å, |Δi|>4): 87; chains: 1; bounding box: 29×25×32 Å

Solvent-accessible surface area (backbone atoms only — not comparable to full-atom values): 5226 Å² total; per-residue (Å²): 139,85,63,93,88,70,82,81,76,94,78,78,55,77,92,63,46,60,51,76,47,68,32,82,74,62,67,49,76,48,79,45,64,70,88,42,76,69,51,47,51,51,48,52,53,45,67,72,62,77,43,60,95,79,48,68,66,64,77,77,45,99,60,56,48,79,46,79,44,47,56,72,40,73,49,76,46,78,100

Mean predicted aligned error: 2.39 Å

pLDDT: mean 96.92, std 2.53, range [86.38, 98.69]

=== Feature glossary ===
A reading guide for the features in this record.

Start from the sequence.

  · Sequence gives the chain of amino acids in standard one-letter code (A=alanine, C=cysteine, …, Y=tyrosine), read N→C. It is the only feature that is directly encoded by the gene; all structural features are derived from the folded form of this sequence.

Fold it, and you get atomic coordinates and the backbone conformation that goes with them.

  · Structure coordinates are given as an mmCIF _atom_site loop: one row per atom with element, residue name, chain id, sequence number, and x/y/z position in Å. Only the four main-chain atoms per residue are included here; side chains are omitted to keep the record compact.

  · Backbone dihedral angles. Every residue except chain termini has a φ (preceding-C → N → Cα → C) and a ψ (N → Cα → C → next-N). They are reported in degrees following the IUPAC sign convention. Secondary structure is essentially a statement about which (φ, ψ) basin each residue occupies.

  · Eight-state secondary structure (DSSP): H is the canonical α-helix, G the tighter 3₁₀-helix, I the wider π-helix; E/B are β-structure, T and S are turns and bends, and '-' is everything else. DSSP derives these from the pattern of main-chain N–H···O=C hydrogen bonds, not from the sequence.

  · SS3 is a coarse helix/strand/coil call (letters a/b/c) made by the P-SEA algorithm from inter-Cα distances and dihedrals. It is less detailed than DSSP but needs only Cα positions.

Summarize the fold with a handful of shape descriptors and a per-residue structural alphabet.

  · Radius of gyration (Rg) is the root-mean-square distance of Cα atoms from their centroid — a single number for overall size and compactness. A globular domain of N residues has Rg ≈ 2.2·N^0.38 Å; an extended or disordered chain has a much larger Rg. The Cα contact count is the number of residue pairs whose Cα atoms are within 8 Å and are more than four positions apart in sequence — a standard proxy for tertiary packing density. The bounding box is the smallest axis-aligned box enclosing all Cα atoms.

  · 3Di is Foldseek's structural alphabet. Each residue is assigned one of twenty discrete states based on how its Cα sits relative to its spatial (not sequential) neighbors. Aligning 3Di strings finds structural homologs roughly as well as full 3D superposition, but orders of magnitude faster.

  · Solvent-accessible surface area (SASA) is the area in Å² traced out by the centre of a 1.4 Å probe sphere (a water molecule) rolled over the protein's van der Waals surface (Shrake–Rupley / Lee–Richards construction). Buried residues have near-zero SASA; fully exposed residues can exceed 200 Å². The total SASA scales roughly with the number of surface residues.

Ask how reliable the model is.

  · For AlphaFold models, the B-factor field carries pLDDT — the model's own estimate of local accuracy on a 0–100 scale. Regions with pLDDT<50 should be treated as essentially unmodeled; they often correspond to intrinsically disordered segments.

  · For experimental (PDB) structures, the B-factor (temperature factor) quantifies the positional spread of each atom in the crystal — a combination of thermal vibration and static disorder — in units of Å². High B-factors mark flexible loops or poorly resolved regions; low B-factors mark the rigid, well-ordered core.

  · Predicted Aligned Error (PAE) is an AlphaFold confidence matrix: entry (i, j) is the expected error in the position of residue j, in ångströms, when the prediction is superimposed on the true structure at residue i. Low PAE within a block of residues means that block is internally rigid and well-predicted; high PAE between two blocks means their relative placement is uncertain even if each block individually is confident.

Place it in context: what it resembles, what it is annotated as, and how it looks.

  · Structural nearest neighbors (via Foldseek easy-search vs the PDB). Reported per hit: target PDB id, E-value, and alignment TM-score. A TM-score above ~0.5 is the conventional threshold for 'same fold'.

  · Functional annotations link the protein to curated databases. InterPro entries identify conserved domains and families by matching the sequence against member-database signatures (Pfam, PROSITE, CDD, …). Gene Ontology (GO)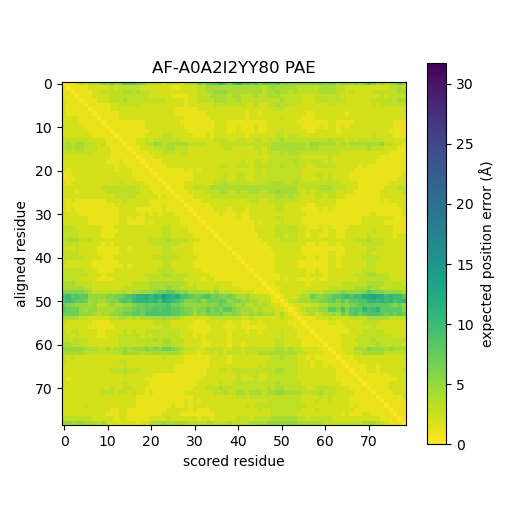 terms describe molecular function, biological process, and cellular component in a controlled vocabulary. CATH places the structure in a hierarchical fold classification (Class/Architecture/Topology/Homologous-superfamily). The organism is the source species.

  · The contact map is a binary N×N matrix image: pixel (i, j) is dark where Cα_i and Cα_j are within 8 Å and |i−j|>4. Because the |i−j|>4 filter removes local helical contacts, off-diagonal stripes parallel to the main diagonal indicate parallel β-sheets; stripes perpendicular to it indicate antiparallel β-sheets. The Ramachandran plot scatters every residue's (φ, ψ) pair against the sterically allowed regions. The PAE heatmap renders the predicted-aligned-error matrix.

  · Six rendered views show the 3D structure from the faces of a cube — i.e. along ±x, ±y, ±z. Rendering representation is drawn randomly per protein from cartoon (secondary-structure ribbons), sticks (backbone bonds), or molecular surface; coloring is either N→C rainbow (blue at the N-terminus through red at the C-terminus) or one color per chain.